Protein AF-A0A7S0M553-F1 (afdb_monomer_lite)

pLDDT: mean 90.86, std 7.85, range [61.91, 97.44]

InterPro domains:
  IPR040045 Cytoplasmic dynein 2 light intermediate chain 1 [PTHR13236] (1-115)

Foldseek 3Di:
DAEAEPCVVVLPDDLVLLLLVLLLVLVVCQVVLHWYWYDYPDPVRVLQVVLLVCCVPVVDDSPDDADSRSNDTGTGGRPNDDCVVSDAQPDDVVVVVVVDDRNVRSVVSNVVVPD

Structure (mmCIF, N/CA/C/O backbone):
data_AF-A0A7S0M553-F1
#
_entry.id   AF-A0A7S0M553-F1
#
loop_
_atom_site.group_PDB
_atom_site.id
_atom_site.type_symbol
_atom_site.label_atom_id
_atom_site.label_alt_id
_atom_site.label_comp_id
_atom_site.label_asym_id
_atom_site.label_entity_id
_atom_site.label_seq_id
_atom_site.pdbx_PDB_ins_code
_atom_site.Cartn_x
_atom_site.Cartn_y
_atom_site.Cartn_z
_atom_site.occupancy
_atom_site.B_iso_or_equiv
_atom_site.auth_seq_id
_atom_site.auth_comp_id
_atom_site.auth_asym_id
_atom_site.auth_atom_id
_atom_site.pdbx_PDB_model_num
ATOM 1 N N . VAL A 1 1 ? -3.221 -9.423 -6.124 1.00 92.88 1 VAL A N 1
ATOM 2 C CA . VAL A 1 1 ? -2.300 -8.261 -6.040 1.00 92.88 1 VAL A CA 1
ATOM 3 C C . VAL A 1 1 ? -3.151 -7.007 -5.959 1.00 92.88 1 VAL A C 1
ATOM 5 O O . VAL A 1 1 ? -4.093 -6.907 -6.733 1.00 92.88 1 VAL A O 1
ATOM 8 N N . ILE A 1 2 ? -2.853 -6.102 -5.032 1.00 96.81 2 ILE A N 1
ATOM 9 C CA . ILE A 1 2 ? -3.486 -4.788 -4.884 1.00 96.81 2 ILE A CA 1
ATOM 10 C C . ILE A 1 2 ? -2.497 -3.735 -5.393 1.00 96.81 2 ILE A C 1
ATOM 12 O O . ILE A 1 2 ? -1.314 -3.772 -5.048 1.00 96.81 2 ILE A O 1
ATOM 16 N N . VAL A 1 3 ? -2.972 -2.809 -6.225 1.00 96.38 3 VAL A N 1
ATOM 17 C CA . VAL A 1 3 ? -2.136 -1.778 -6.852 1.00 96.38 3 VAL A CA 1
ATOM 18 C C . VAL A 1 3 ? -2.700 -0.400 -6.530 1.00 96.38 3 VAL A C 1
ATOM 20 O O . VAL A 1 3 ? -3.843 -0.106 -6.867 1.00 96.38 3 VAL A O 1
ATOM 23 N N . GLY A 1 4 ? -1.887 0.451 -5.906 1.00 94.94 4 GLY A N 1
ATOM 24 C CA . GLY A 1 4 ? -2.177 1.875 -5.743 1.00 94.94 4 GLY A CA 1
ATOM 25 C C . GLY A 1 4 ? -1.527 2.668 -6.871 1.00 94.94 4 GLY A C 1
ATOM 26 O O . GLY A 1 4 ? -0.314 2.848 -6.872 1.00 94.94 4 GLY A O 1
ATOM 27 N N . SER A 1 5 ? -2.307 3.117 -7.851 1.00 93.44 5 SER A N 1
ATOM 28 C CA . SER A 1 5 ? -1.806 3.964 -8.943 1.00 93.44 5 SER A CA 1
ATOM 29 C C . SER A 1 5 ? -1.767 5.444 -8.560 1.00 93.44 5 SER A C 1
ATOM 31 O O . SER A 1 5 ? -2.476 5.852 -7.644 1.00 93.44 5 SER A O 1
ATOM 33 N N . LYS A 1 6 ? -1.033 6.257 -9.331 1.00 92.38 6 LYS A N 1
ATOM 34 C CA . LYS A 1 6 ? -0.930 7.717 -9.151 1.00 92.38 6 LYS A CA 1
ATOM 35 C C . LYS A 1 6 ? -0.393 8.117 -7.770 1.00 92.38 6 LYS A C 1
ATOM 37 O O . LYS A 1 6 ? -0.884 9.052 -7.140 1.00 92.38 6 LYS A O 1
ATOM 42 N N . TYR A 1 7 ? 0.617 7.390 -7.282 1.00 93.06 7 TYR A N 1
ATOM 43 C CA . TYR A 1 7 ? 1.261 7.723 -6.008 1.00 93.06 7 TYR A CA 1
ATOM 44 C C . TYR A 1 7 ? 1.926 9.110 -6.015 1.00 93.06 7 TYR A C 1
ATOM 46 O O . TYR A 1 7 ? 2.050 9.720 -4.967 1.00 93.06 7 TYR A O 1
ATOM 54 N N . ASP A 1 8 ? 2.292 9.646 -7.175 1.00 92.19 8 ASP A N 1
ATOM 55 C CA . ASP A 1 8 ? 2.778 11.016 -7.363 1.00 92.19 8 ASP A CA 1
ATOM 56 C C . ASP A 1 8 ? 1.768 12.057 -6.868 1.00 92.19 8 ASP A C 1
ATOM 58 O O . ASP A 1 8 ? 2.144 12.968 -6.142 1.00 92.19 8 ASP A O 1
ATOM 62 N N . ALA A 1 9 ? 0.475 11.869 -7.146 1.00 92.06 9 ALA A N 1
ATOM 63 C CA . ALA A 1 9 ? -0.578 12.740 -6.616 1.00 92.06 9 ALA A CA 1
ATOM 64 C C . ALA A 1 9 ? -0.828 12.553 -5.102 1.00 92.06 9 ALA A C 1
ATOM 66 O O . ALA A 1 9 ? -1.440 13.406 -4.454 1.00 92.06 9 ALA A O 1
ATOM 67 N N . PHE A 1 10 ? -0.388 11.426 -4.535 1.00 92.56 10 PHE A N 1
ATOM 68 C CA . PHE A 1 10 ? -0.557 11.086 -3.120 1.00 92.56 10 PHE A CA 1
ATOM 69 C C . PHE A 1 10 ? 0.691 11.383 -2.270 1.00 92.56 10 PHE A C 1
ATOM 71 O O . PHE A 1 10 ? 0.588 11.520 -1.051 1.00 92.56 10 PHE A O 1
ATOM 78 N N . ALA A 1 11 ? 1.865 11.510 -2.892 1.00 91.88 11 ALA A N 1
ATOM 79 C CA . ALA A 1 11 ? 3.153 11.650 -2.217 1.00 91.88 11 ALA A CA 1
ATOM 80 C C . ALA A 1 11 ? 3.208 12.894 -1.314 1.00 91.88 11 ALA A C 1
ATOM 82 O O . ALA A 1 11 ? 3.729 12.818 -0.196 1.00 91.88 11 ALA A O 1
ATOM 83 N N . ASP A 1 12 ? 2.584 13.988 -1.756 1.00 92.75 12 ASP A N 1
ATOM 84 C CA . ASP A 1 12 ? 2.581 15.287 -1.072 1.00 92.75 12 ASP A CA 1
ATOM 85 C C . ASP A 1 12 ? 1.436 15.455 -0.061 1.00 92.75 12 ASP A C 1
ATOM 87 O O . ASP A 1 12 ? 1.258 16.524 0.520 1.00 92.75 12 ASP A O 1
ATOM 91 N N . LYS A 1 13 ? 0.640 14.405 0.181 1.00 94.06 13 LYS A N 1
ATOM 92 C CA . LYS A 1 13 ? -0.390 14.430 1.228 1.00 94.06 13 LYS A CA 1
ATOM 93 C C . LYS A 1 13 ? 0.233 14.429 2.620 1.00 94.06 13 LYS A C 1
ATOM 95 O O . LYS A 1 13 ? 1.388 14.036 2.814 1.00 94.06 13 LYS A O 1
ATOM 100 N N . GLU A 1 14 ? -0.570 14.837 3.599 1.00 95.06 14 GLU A N 1
ATOM 101 C CA . GLU A 1 14 ? -0.158 14.870 4.997 1.00 95.06 14 GLU A CA 1
ATOM 102 C C . GLU A 1 14 ? 0.369 13.497 5.455 1.00 95.06 14 GLU A C 1
ATOM 104 O O . GLU A 1 14 ? -0.202 12.461 5.092 1.00 95.06 14 GLU A O 1
ATOM 109 N N . PRO A 1 15 ? 1.456 13.451 6.250 1.00 93.94 15 PRO A N 1
ATOM 110 C CA . PRO A 1 15 ? 2.035 12.198 6.740 1.00 93.94 15 PRO A CA 1
ATOM 111 C C . PRO A 1 15 ? 1.021 11.281 7.421 1.00 93.94 15 PRO A C 1
ATOM 113 O O . PRO A 1 15 ? 1.085 10.063 7.264 1.00 93.94 15 PRO A O 1
ATOM 116 N N . GLU A 1 16 ? 0.066 11.871 8.134 1.00 92.62 16 GLU A N 1
ATOM 117 C CA . GLU A 1 16 ? -0.972 11.135 8.837 1.00 92.62 16 GLU A CA 1
ATOM 118 C C . GLU A 1 16 ? -1.945 10.450 7.866 1.00 92.62 16 GLU A C 1
ATOM 120 O O . GLU A 1 16 ? -2.164 9.246 7.980 1.00 92.62 16 GLU A O 1
ATOM 125 N N . LEU A 1 17 ? -2.419 11.145 6.825 1.00 94.38 17 LEU A N 1
ATOM 126 C CA . LEU A 1 17 ? -3.236 10.536 5.763 1.00 94.38 17 LEU A CA 1
ATOM 127 C C . LEU A 1 17 ? -2.501 9.385 5.066 1.00 94.38 17 LEU A C 1
ATOM 129 O O . LEU A 1 17 ? -3.079 8.324 4.817 1.00 94.38 17 LEU A O 1
ATOM 133 N N . LYS A 1 18 ? -1.202 9.558 4.795 1.00 95.12 18 LYS A N 1
ATOM 134 C CA . LYS A 1 18 ? -0.359 8.498 4.218 1.00 95.12 18 LYS A CA 1
ATOM 135 C C . LYS A 1 18 ? -0.231 7.296 5.149 1.00 95.12 18 LYS A C 1
ATOM 137 O O . LYS A 1 18 ? -0.285 6.154 4.683 1.00 95.12 18 LYS A O 1
ATOM 142 N N . ARG A 1 19 ? -0.103 7.536 6.458 1.00 94.62 19 ARG A N 1
ATOM 143 C CA . ARG A 1 19 ? -0.052 6.493 7.489 1.00 94.62 19 ARG A CA 1
ATOM 144 C C . ARG A 1 19 ? -1.353 5.700 7.545 1.00 94.62 19 ARG A C 1
ATOM 146 O O . ARG A 1 19 ? -1.295 4.471 7.494 1.00 94.62 19 ARG A O 1
ATOM 153 N N . VAL A 1 20 ? -2.499 6.379 7.623 1.00 94.81 20 VAL A N 1
ATOM 154 C CA . VAL A 1 20 ? -3.822 5.733 7.660 1.00 94.81 20 VAL A CA 1
ATOM 155 C C . VAL A 1 20 ? -4.028 4.901 6.397 1.00 94.81 20 VAL A C 1
ATOM 157 O O . VAL A 1 20 ? -4.221 3.690 6.491 1.00 94.81 20 VAL A O 1
ATOM 160 N N . MET A 1 21 ? -3.856 5.504 5.216 1.00 95.56 21 MET A N 1
ATOM 161 C CA . MET A 1 21 ? -4.025 4.807 3.940 1.00 95.56 21 MET A CA 1
ATOM 162 C C . MET A 1 21 ? -3.103 3.591 3.814 1.00 95.56 21 MET A C 1
ATOM 164 O O . MET A 1 21 ? -3.535 2.497 3.445 1.00 95.56 21 MET A O 1
ATOM 168 N N . GLY A 1 22 ? -1.822 3.775 4.140 1.00 95.75 22 GLY A N 1
ATOM 169 C CA . GLY A 1 22 ? -0.827 2.725 4.011 1.00 95.75 22 GLY A CA 1
ATOM 170 C C . GLY A 1 22 ? -1.084 1.542 4.939 1.00 95.75 22 GLY A C 1
ATOM 171 O O . GLY A 1 22 ? -0.899 0.401 4.521 1.00 95.75 22 GLY A O 1
ATOM 172 N N . ARG A 1 23 ? -1.535 1.776 6.176 1.00 95.81 23 ARG A N 1
ATOM 173 C CA . ARG A 1 23 ? -1.896 0.685 7.094 1.00 95.81 23 ARG A CA 1
ATOM 174 C C . ARG A 1 23 ? -3.192 -0.011 6.681 1.00 95.81 23 ARG A C 1
ATOM 176 O O . ARG A 1 23 ? -3.206 -1.240 6.657 1.00 95.81 23 ARG A O 1
ATOM 183 N N . SER A 1 24 ? -4.219 0.735 6.269 1.00 95.38 24 SER A N 1
ATOM 184 C CA . SER A 1 24 ? -5.479 0.156 5.782 1.00 95.38 24 SER A CA 1
ATOM 185 C C . SER A 1 24 ? -5.257 -0.752 4.570 1.00 95.38 24 SER A C 1
ATOM 187 O O . SER A 1 24 ? -5.730 -1.888 4.545 1.00 95.38 24 SER A O 1
ATOM 189 N N . LEU A 1 25 ? -4.471 -0.309 3.581 1.00 96.38 25 LEU A N 1
ATOM 190 C CA . LEU A 1 25 ? -4.169 -1.127 2.401 1.00 96.38 25 LEU A CA 1
ATOM 191 C C . LEU A 1 25 ? -3.294 -2.336 2.728 1.00 96.38 25 LEU A C 1
ATOM 193 O O . LEU A 1 25 ? -3.501 -3.401 2.149 1.00 96.38 25 LEU A O 1
ATOM 197 N N . ARG A 1 26 ? -2.337 -2.201 3.654 1.00 96.88 26 ARG A N 1
ATOM 198 C CA . ARG A 1 26 ? -1.533 -3.337 4.131 1.00 96.88 26 ARG A CA 1
ATOM 199 C C . ARG A 1 26 ? -2.399 -4.386 4.822 1.00 96.88 26 ARG A C 1
ATOM 201 O O . ARG A 1 26 ? -2.234 -5.571 4.543 1.00 96.88 26 ARG A O 1
ATOM 208 N N . LEU A 1 27 ? -3.361 -3.962 5.647 1.00 95.69 27 LEU A N 1
ATOM 209 C CA . LEU A 1 27 ? -4.326 -4.871 6.264 1.00 95.69 27 LEU A CA 1
ATOM 210 C C . LEU A 1 27 ? -5.144 -5.604 5.201 1.00 95.69 27 LEU A C 1
ATOM 212 O O . LEU A 1 27 ? -5.211 -6.830 5.226 1.00 95.69 27 LEU A O 1
ATOM 216 N N . LEU A 1 28 ? -5.729 -4.873 4.250 1.00 96.00 28 LEU A N 1
ATOM 217 C CA . LEU A 1 28 ? -6.513 -5.473 3.169 1.00 96.00 28 LEU A CA 1
ATOM 218 C C . LEU A 1 28 ? -5.678 -6.464 2.355 1.00 96.00 28 LEU A C 1
ATOM 220 O O . LEU A 1 28 ? -6.149 -7.559 2.052 1.00 96.00 28 LEU A O 1
ATOM 224 N N . ALA A 1 29 ? -4.433 -6.115 2.039 1.00 96.75 29 ALA A N 1
ATOM 225 C CA . ALA A 1 29 ? -3.522 -7.002 1.332 1.00 96.75 29 ALA A CA 1
ATOM 226 C C . ALA A 1 29 ? -3.249 -8.282 2.135 1.00 96.75 29 ALA A C 1
ATOM 228 O O . ALA A 1 29 ? -3.404 -9.377 1.600 1.00 96.75 29 ALA A O 1
ATOM 229 N N . HIS A 1 30 ? -2.935 -8.155 3.427 1.00 95.94 30 HIS A N 1
ATOM 230 C CA . HIS A 1 30 ? -2.679 -9.291 4.308 1.00 95.94 30 HIS A CA 1
ATOM 231 C C . HIS A 1 30 ? -3.900 -10.216 4.439 1.00 95.94 30 HIS A C 1
ATOM 233 O O . HIS A 1 30 ? -3.770 -11.424 4.250 1.00 95.94 30 HIS A O 1
ATOM 239 N N . LEU A 1 31 ? -5.095 -9.658 4.675 1.00 94.81 31 LEU A N 1
ATOM 240 C CA . LEU A 1 31 ? -6.339 -10.428 4.811 1.00 94.81 31 LEU A CA 1
ATOM 241 C C . LEU A 1 31 ? -6.706 -11.206 3.539 1.00 94.81 31 LEU A C 1
ATOM 243 O O . LEU A 1 31 ? -7.280 -12.286 3.624 1.00 94.81 31 LEU A O 1
ATOM 247 N N . ASN A 1 32 ? -6.353 -10.678 2.365 1.00 95.31 32 ASN A N 1
ATOM 248 C CA . ASN A 1 32 ? -6.614 -11.322 1.075 1.00 95.31 32 ASN A CA 1
ATOM 249 C C . ASN A 1 32 ? -5.445 -12.199 0.584 1.00 95.31 32 ASN A C 1
ATOM 251 O O . ASN A 1 32 ? -5.483 -12.682 -0.548 1.00 95.31 32 ASN A O 1
ATOM 255 N N . GLY A 1 33 ? -4.372 -12.356 1.370 1.00 95.12 33 GLY A N 1
ATOM 256 C CA . GLY A 1 33 ? -3.151 -13.042 0.925 1.00 95.12 33 GLY A CA 1
ATOM 257 C C . GLY A 1 33 ? -2.505 -12.393 -0.308 1.00 95.12 33 GLY A C 1
ATOM 258 O O . GLY A 1 33 ? -1.835 -13.058 -1.098 1.00 95.12 33 GLY A O 1
ATOM 259 N N . ALA A 1 34 ? -2.738 -11.099 -0.516 1.00 96.75 34 ALA A N 1
ATOM 260 C CA . ALA A 1 34 ? -2.304 -10.356 -1.684 1.00 96.75 34 ALA A CA 1
ATOM 261 C C . ALA A 1 34 ? -1.025 -9.557 -1.405 1.00 96.75 34 ALA A C 1
ATOM 263 O O . ALA A 1 34 ? -0.770 -9.098 -0.298 1.00 96.75 34 ALA A O 1
ATOM 264 N N . SER A 1 35 ? -0.243 -9.328 -2.457 1.00 96.94 35 SER A N 1
ATOM 265 C CA . SER A 1 35 ? 0.825 -8.328 -2.448 1.00 96.94 35 SER A CA 1
ATOM 266 C C . SER A 1 35 ? 0.260 -6.928 -2.702 1.00 96.94 35 SER A C 1
ATOM 268 O O . SER A 1 35 ? -0.664 -6.800 -3.507 1.00 96.94 35 SER A O 1
ATOM 270 N N . LEU A 1 36 ? 0.848 -5.895 -2.100 1.00 97.44 36 LEU A N 1
ATOM 271 C CA . LEU A 1 36 ? 0.528 -4.478 -2.298 1.00 97.44 36 LEU A CA 1
ATOM 272 C C . LEU A 1 36 ? 1.700 -3.745 -2.962 1.00 97.44 36 LEU A C 1
ATOM 274 O O . LEU A 1 36 ? 2.849 -3.905 -2.552 1.00 97.44 36 LEU A O 1
ATOM 278 N N . VAL A 1 37 ? 1.416 -2.902 -3.954 1.00 97.12 37 VAL A N 1
ATOM 279 C CA . VAL A 1 37 ? 2.424 -2.031 -4.575 1.00 97.12 37 VAL A CA 1
ATOM 280 C C . VAL A 1 37 ? 1.844 -0.676 -4.955 1.00 97.12 37 VAL A C 1
ATOM 282 O O . VAL A 1 37 ? 0.754 -0.595 -5.521 1.00 97.12 37 VAL A O 1
ATOM 285 N N . TYR A 1 38 ? 2.587 0.389 -4.669 1.00 96.50 38 TYR A N 1
ATOM 286 C CA . TYR A 1 38 ? 2.326 1.722 -5.201 1.00 96.50 38 TYR A CA 1
ATOM 287 C C . TYR A 1 38 ? 3.072 1.945 -6.514 1.00 96.50 38 TYR A C 1
ATOM 289 O O . TYR A 1 38 ? 4.214 1.513 -6.683 1.00 96.50 38 TYR A O 1
ATOM 297 N N . THR A 1 39 ? 2.406 2.604 -7.458 1.00 95.44 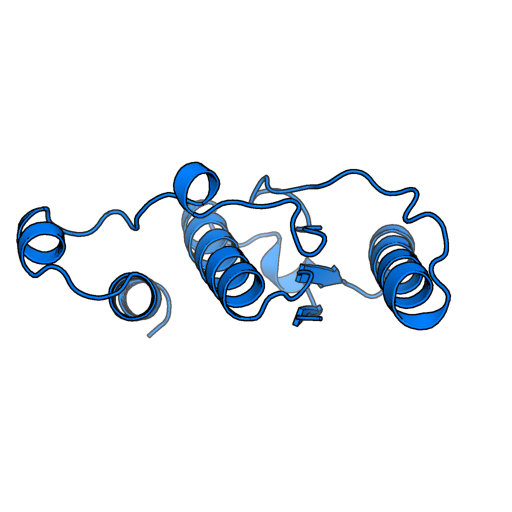39 THR A N 1
ATOM 298 C CA . THR A 1 39 ? 2.926 2.823 -8.803 1.00 95.44 39 THR A CA 1
ATOM 299 C C . THR A 1 39 ? 2.555 4.195 -9.361 1.00 95.44 39 THR A C 1
ATOM 301 O O . THR A 1 39 ? 1.482 4.747 -9.103 1.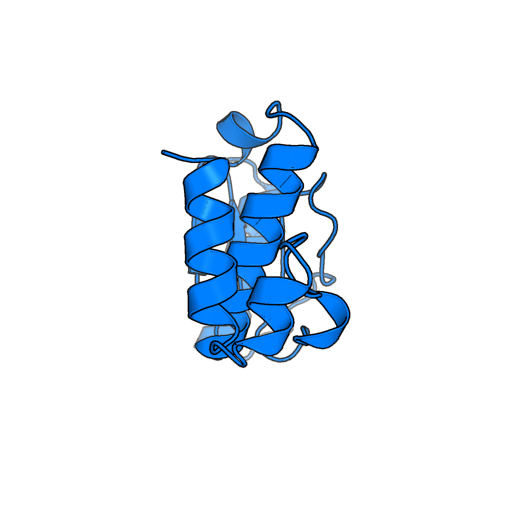00 95.44 39 THR A O 1
ATOM 304 N N . THR A 1 40 ? 3.456 4.726 -10.176 1.00 93.19 40 THR A N 1
ATOM 305 C CA . THR A 1 40 ? 3.306 5.908 -11.028 1.00 93.19 40 THR A CA 1
ATOM 306 C C . THR A 1 40 ? 3.924 5.583 -12.385 1.00 93.19 40 THR A C 1
ATOM 308 O O . THR A 1 40 ? 4.589 4.554 -12.508 1.00 93.19 40 THR A O 1
ATOM 311 N N . PRO A 1 41 ? 3.775 6.444 -13.405 1.00 88.62 41 PRO A N 1
ATOM 312 C CA . PRO A 1 41 ? 4.504 6.295 -14.665 1.00 88.62 41 PRO A CA 1
ATOM 313 C C . PRO A 1 41 ? 6.042 6.338 -14.534 1.00 88.62 41 PRO A C 1
ATOM 315 O O . PRO A 1 41 ? 6.736 6.089 -15.521 1.00 88.62 41 PRO A O 1
ATOM 318 N N . ASP A 1 42 ? 6.588 6.639 -13.348 1.00 90.44 42 ASP A N 1
ATOM 319 C CA . ASP A 1 42 ? 8.027 6.606 -13.089 1.00 90.44 42 ASP A CA 1
ATOM 320 C C . ASP A 1 42 ? 8.627 5.203 -13.301 1.00 90.44 42 ASP A C 1
ATOM 322 O O . ASP A 1 42 ? 8.071 4.172 -12.901 1.00 90.44 42 ASP A O 1
ATOM 326 N N . LYS A 1 43 ? 9.826 5.165 -13.896 1.00 85.25 43 LYS A N 1
ATOM 327 C CA . LYS A 1 43 ? 10.519 3.919 -14.255 1.00 85.25 43 LYS A CA 1
ATOM 328 C C . LYS A 1 43 ? 10.829 3.055 -13.033 1.00 85.25 43 LYS A C 1
ATOM 330 O O . LYS A 1 43 ? 10.771 1.827 -13.138 1.00 85.25 43 LYS A O 1
ATOM 335 N N . GLY A 1 44 ? 11.153 3.664 -11.891 1.00 87.50 44 GLY A N 1
ATOM 336 C CA . GLY A 1 44 ? 11.478 2.943 -10.665 1.00 87.50 44 GLY A CA 1
ATOM 337 C C . GLY A 1 44 ? 10.273 2.172 -10.131 1.00 87.50 44 GLY A C 1
ATOM 338 O O . GLY A 1 44 ? 10.358 0.961 -9.902 1.00 87.50 44 GLY A O 1
ATOM 339 N N . GLN A 1 45 ? 9.135 2.853 -10.000 1.00 88.00 45 GLN A N 1
ATOM 340 C CA . GLN A 1 45 ? 7.910 2.262 -9.453 1.00 88.00 45 GLN A CA 1
ATOM 341 C C . GLN A 1 45 ? 7.250 1.271 -10.422 1.00 88.00 45 GLN A C 1
ATOM 343 O O . GLN A 1 45 ? 6.810 0.198 -9.997 1.00 88.00 45 GLN A O 1
ATOM 348 N N . LEU A 1 46 ? 7.252 1.552 -11.733 1.00 92.25 46 LEU A N 1
ATOM 349 C CA . LEU A 1 46 ? 6.851 0.566 -12.748 1.00 92.25 46 LEU A CA 1
ATOM 350 C C . LEU A 1 46 ? 7.740 -0.679 -12.721 1.00 92.25 46 LEU A C 1
ATOM 352 O O . LEU A 1 46 ? 7.250 -1.790 -12.921 1.00 92.25 46 LEU A O 1
ATOM 356 N N . GLY A 1 47 ? 9.039 -0.511 -12.462 1.00 92.88 47 GLY A N 1
ATOM 357 C CA . GLY A 1 47 ? 9.971 -1.621 -12.287 1.00 92.88 47 GLY A CA 1
ATOM 358 C C . GLY A 1 47 ? 9.576 -2.530 -11.123 1.00 92.88 47 GLY A C 1
ATOM 359 O O . GLY A 1 47 ? 9.547 -3.747 -11.287 1.00 92.88 47 GLY A O 1
ATOM 360 N N . SER A 1 48 ? 9.213 -1.955 -9.973 1.00 93.38 48 SER A N 1
ATOM 361 C CA . SER A 1 48 ? 8.716 -2.717 -8.817 1.00 93.38 48 SER A CA 1
ATOM 362 C C . SER A 1 48 ? 7.405 -3.446 -9.121 1.00 93.38 48 SER A C 1
ATOM 364 O O . SER A 1 48 ? 7.277 -4.628 -8.808 1.00 93.38 48 SER A O 1
ATOM 366 N N . TYR A 1 49 ? 6.459 -2.789 -9.797 1.00 94.69 49 TYR A N 1
ATOM 367 C CA . TYR A 1 49 ? 5.213 -3.423 -10.239 1.00 94.69 49 TYR A CA 1
ATOM 368 C C . TYR A 1 49 ? 5.464 -4.614 -11.182 1.00 94.69 49 TYR A C 1
ATOM 370 O O . TYR A 1 49 ? 4.943 -5.706 -10.956 1.00 94.69 49 TYR A O 1
ATOM 378 N N . ARG A 1 50 ? 6.313 -4.442 -12.204 1.00 94.50 50 ARG A N 1
ATOM 379 C CA . ARG A 1 50 ? 6.671 -5.519 -13.145 1.00 94.50 50 ARG A CA 1
ATOM 380 C C . ARG A 1 50 ? 7.400 -6.670 -12.461 1.00 94.50 50 ARG A C 1
ATOM 382 O O . ARG A 1 50 ? 7.102 -7.821 -12.761 1.00 94.50 50 ARG A O 1
ATOM 389 N N . ALA A 1 51 ? 8.314 -6.373 -11.536 1.00 94.50 51 ALA A N 1
ATOM 390 C CA . ALA A 1 51 ? 9.002 -7.393 -10.750 1.00 94.50 51 ALA A CA 1
ATOM 391 C C . ALA A 1 51 ? 8.009 -8.215 -9.915 1.00 94.50 51 ALA A C 1
ATOM 393 O O . ALA A 1 51 ? 8.088 -9.442 -9.893 1.00 94.50 51 ALA A O 1
ATOM 394 N N . LEU A 1 52 ? 7.023 -7.553 -9.299 1.00 95.44 52 LEU A N 1
ATOM 395 C CA . LEU A 1 52 ? 5.965 -8.222 -8.548 1.00 95.44 52 LEU A CA 1
ATOM 396 C C . LEU A 1 52 ? 5.106 -9.129 -9.433 1.00 95.44 52 LEU A C 1
ATOM 398 O O . LEU A 1 52 ? 4.864 -10.278 -9.073 1.00 95.44 52 LEU A O 1
ATOM 402 N N . LEU A 1 53 ? 4.685 -8.647 -10.605 1.00 94.75 53 LEU A N 1
ATOM 403 C CA . LEU A 1 53 ? 3.949 -9.474 -11.562 1.00 94.75 53 LEU A CA 1
ATOM 404 C C . LEU A 1 53 ? 4.780 -10.660 -12.052 1.00 94.75 53 LEU A C 1
ATOM 406 O O . LEU A 1 53 ? 4.268 -11.774 -12.113 1.00 94.75 53 LEU A O 1
ATOM 410 N N . GLY A 1 54 ? 6.058 -10.441 -12.362 1.00 95.56 54 GLY A N 1
ATOM 411 C CA . GLY A 1 54 ? 6.966 -11.506 -12.776 1.00 95.56 54 GLY A CA 1
ATOM 412 C C . GLY A 1 54 ? 7.134 -12.575 -11.697 1.00 95.56 54 GLY A C 1
ATOM 413 O O . GLY A 1 54 ? 7.125 -13.768 -11.998 1.00 95.56 54 GLY A O 1
ATOM 414 N N . HIS A 1 55 ? 7.204 -12.161 -10.432 1.00 94.50 55 HIS A N 1
ATOM 415 C CA . HIS A 1 55 ? 7.208 -13.079 -9.301 1.00 94.50 55 HIS A CA 1
ATOM 416 C C . HIS A 1 55 ? 5.900 -13.878 -9.201 1.00 94.50 55 HIS A C 1
ATOM 418 O O . HIS A 1 55 ? 5.941 -15.100 -9.083 1.00 94.50 55 HIS A O 1
ATOM 424 N N . CYS A 1 56 ? 4.739 -13.224 -9.308 1.00 91.81 56 CYS A N 1
ATOM 425 C CA . CYS A 1 56 ? 3.443 -13.900 -9.210 1.00 91.81 56 CYS A CA 1
ATOM 426 C C . CYS A 1 56 ? 3.167 -14.861 -10.379 1.00 91.81 56 CYS A C 1
ATOM 428 O O . CYS A 1 56 ? 2.631 -15.943 -10.157 1.00 91.81 56 CYS A O 1
ATOM 430 N N . LEU A 1 57 ? 3.509 -14.474 -11.610 1.00 95.38 57 LEU A N 1
ATOM 431 C CA . LEU A 1 57 ? 3.169 -15.232 -12.820 1.00 95.38 57 LEU A CA 1
ATOM 432 C C . LEU A 1 57 ? 4.219 -16.284 -13.178 1.00 95.38 57 LEU A C 1
ATOM 434 O O . LEU A 1 57 ? 3.871 -17.379 -13.611 1.00 95.38 57 LEU A O 1
ATOM 438 N N . PHE A 1 58 ? 5.499 -15.961 -12.996 1.00 95.75 58 PHE A N 1
ATOM 439 C CA . PHE A 1 58 ? 6.611 -16.783 -13.481 1.00 95.75 58 PHE A CA 1
ATOM 440 C C . PHE A 1 58 ? 7.510 -17.300 -12.359 1.00 95.75 58 PHE A C 1
ATOM 442 O O . PHE A 1 58 ? 8.538 -17.911 -12.640 1.00 95.75 58 PHE A O 1
ATOM 449 N N . ARG A 1 59 ? 7.160 -17.042 -11.088 1.00 92.38 59 ARG A N 1
ATOM 450 C CA . ARG A 1 59 ? 7.999 -17.362 -9.918 1.00 92.38 59 ARG A CA 1
ATOM 451 C C . ARG A 1 59 ? 9.410 -16.775 -10.024 1.00 92.38 59 ARG A C 1
ATOM 453 O O . ARG A 1 59 ? 10.352 -17.301 -9.437 1.00 92.38 59 ARG A O 1
ATOM 460 N N . ALA A 1 60 ? 9.554 -15.674 -10.765 1.00 94.62 60 ALA A N 1
ATOM 461 C CA . ALA A 1 60 ? 10.825 -14.984 -10.898 1.00 94.62 60 ALA A CA 1
ATOM 462 C C . ALA A 1 60 ? 11.289 -14.450 -9.528 1.00 94.62 60 ALA A C 1
ATOM 464 O O . ALA A 1 60 ? 10.451 -14.108 -8.682 1.00 94.62 60 ALA A O 1
ATOM 465 N N . PRO A 1 61 ? 12.605 -14.339 -9.286 1.00 92.44 61 PRO A N 1
ATOM 466 C CA . PRO A 1 61 ? 13.114 -13.668 -8.099 1.00 92.44 61 PRO A CA 1
ATOM 467 C C . PRO A 1 61 ? 12.590 -12.232 -8.035 1.00 92.44 61 PRO A C 1
ATOM 469 O O . PRO A 1 61 ? 12.695 -11.481 -9.002 1.00 92.44 61 PRO A O 1
ATOM 472 N N . LEU A 1 62 ? 12.033 -11.842 -6.887 1.00 90.75 62 LEU A N 1
ATOM 473 C CA . LEU A 1 62 ? 11.389 -10.538 -6.746 1.00 90.75 62 LEU A CA 1
ATOM 474 C C . LEU A 1 62 ? 12.390 -9.374 -6.857 1.00 90.75 62 LEU A C 1
ATOM 476 O O . LEU A 1 62 ? 12.044 -8.311 -7.362 1.00 90.75 62 LEU A O 1
ATOM 480 N N . GLY A 1 63 ? 13.625 -9.563 -6.372 1.00 86.56 63 GLY A N 1
ATOM 481 C CA . GLY A 1 63 ? 14.740 -8.617 -6.540 1.00 86.56 63 GLY A CA 1
ATOM 482 C C . GLY A 1 63 ? 14.516 -7.208 -5.968 1.00 86.56 63 GLY A C 1
ATOM 483 O O . GLY A 1 63 ? 15.305 -6.304 -6.236 1.00 86.56 63 GLY A O 1
ATOM 484 N N . LYS A 1 64 ? 13.437 -6.996 -5.207 1.00 89.44 64 LYS A N 1
ATOM 485 C CA . LYS A 1 64 ? 13.038 -5.713 -4.625 1.00 89.44 64 LYS A CA 1
ATOM 486 C C . LYS A 1 64 ? 12.787 -5.887 -3.126 1.00 89.44 64 LYS A C 1
ATOM 488 O O . LYS A 1 64 ? 12.089 -6.830 -2.749 1.00 89.44 64 LYS A O 1
ATOM 493 N N . PRO A 1 65 ? 13.345 -5.012 -2.272 1.00 92.56 65 PRO A N 1
ATOM 494 C CA . PRO A 1 65 ? 13.128 -5.093 -0.835 1.00 92.56 65 PRO A CA 1
ATOM 495 C C . PRO A 1 65 ? 11.702 -4.669 -0.479 1.00 92.56 65 PRO A C 1
ATOM 497 O O . PRO A 1 65 ? 11.123 -3.801 -1.130 1.00 92.56 65 PRO A O 1
ATOM 500 N N . ARG A 1 66 ? 11.162 -5.251 0.595 1.00 94.94 66 ARG A N 1
ATOM 501 C CA . ARG A 1 66 ? 9.912 -4.807 1.224 1.00 94.94 66 ARG A CA 1
ATOM 502 C C . ARG A 1 66 ? 10.041 -3.352 1.694 1.00 94.94 66 ARG A C 1
ATOM 504 O O . ARG A 1 66 ? 11.015 -2.999 2.355 1.00 94.94 66 ARG A O 1
ATOM 511 N N . VAL A 1 67 ? 9.031 -2.536 1.400 1.00 96.62 67 VAL A N 1
ATOM 512 C CA . VAL A 1 67 ? 8.907 -1.135 1.825 1.00 96.62 67 VAL A CA 1
ATOM 513 C C . VAL A 1 67 ? 7.541 -0.941 2.481 1.00 96.62 67 VAL A C 1
ATOM 515 O O . VAL A 1 67 ? 6.509 -0.980 1.811 1.00 96.62 67 VAL A O 1
ATOM 518 N N . VAL A 1 68 ? 7.547 -0.736 3.799 1.00 96.75 68 VAL A N 1
ATOM 519 C CA . VAL A 1 68 ? 6.343 -0.508 4.625 1.00 96.75 68 VAL A CA 1
ATOM 520 C C . VAL A 1 68 ? 6.252 0.909 5.199 1.00 96.75 68 VAL A C 1
ATOM 522 O O . VAL A 1 68 ? 5.245 1.258 5.810 1.00 96.75 68 VAL A O 1
ATOM 525 N N . ASP A 1 69 ? 7.300 1.712 5.005 1.00 95.31 69 ASP A N 1
ATOM 526 C CA . ASP A 1 69 ? 7.351 3.123 5.384 1.00 95.31 69 ASP A CA 1
ATOM 527 C C . ASP A 1 69 ? 6.334 3.921 4.559 1.00 95.31 69 ASP A C 1
ATOM 529 O O . ASP A 1 69 ? 6.444 4.006 3.338 1.00 95.31 69 ASP A O 1
ATOM 533 N N . HIS A 1 70 ? 5.351 4.511 5.238 1.00 93.38 70 HIS A N 1
ATOM 534 C CA . HIS A 1 70 ? 4.245 5.252 4.628 1.00 93.38 70 HIS A CA 1
ATOM 535 C C . HIS A 1 70 ? 4.678 6.546 3.930 1.00 93.38 70 HIS A C 1
ATOM 537 O O . HIS A 1 70 ? 3.904 7.113 3.160 1.00 93.38 70 HIS A O 1
ATOM 543 N N . LEU A 1 71 ? 5.898 7.026 4.187 1.00 94.19 71 LEU A N 1
ATOM 544 C CA . LEU A 1 71 ? 6.469 8.179 3.489 1.00 94.19 71 LEU A CA 1
ATOM 545 C C . LEU A 1 71 ? 7.062 7.797 2.126 1.00 94.19 71 LEU A C 1
ATOM 547 O O . LEU A 1 71 ? 7.398 8.675 1.330 1.00 94.19 71 LEU A O 1
ATOM 551 N N . LYS A 1 72 ? 7.188 6.496 1.846 1.00 94.75 72 LYS A N 1
ATOM 552 C CA . LYS A 1 72 ? 7.744 5.946 0.610 1.00 94.75 72 LYS A CA 1
ATOM 553 C C . LYS A 1 72 ? 6.669 5.180 -0.170 1.00 94.75 72 LYS A C 1
ATOM 555 O O . LYS A 1 72 ? 5.678 4.735 0.408 1.00 94.75 72 LYS A O 1
ATOM 560 N N . PRO A 1 73 ? 6.869 4.970 -1.484 1.00 94.94 73 PRO A N 1
ATOM 561 C CA . PRO A 1 73 ? 6.003 4.091 -2.257 1.00 94.94 73 PRO A CA 1
ATOM 562 C C . PRO A 1 73 ? 5.990 2.689 -1.639 1.00 94.94 73 PRO A C 1
ATOM 564 O O . PRO A 1 73 ? 7.038 2.046 -1.535 1.00 94.94 73 PRO A O 1
ATOM 567 N N . LEU A 1 74 ? 4.814 2.221 -1.216 1.00 96.81 74 LEU A N 1
ATOM 568 C CA . LEU A 1 74 ? 4.688 0.923 -0.567 1.00 96.81 74 LEU A CA 1
ATOM 569 C C . LEU A 1 74 ? 5.001 -0.212 -1.538 1.00 96.81 74 LEU A C 1
ATOM 571 O O . LEU A 1 74 ? 4.591 -0.206 -2.702 1.00 96.81 74 LEU A O 1
ATOM 575 N N . PHE A 1 75 ? 5.698 -1.214 -1.021 1.00 97.25 75 PHE A N 1
ATOM 576 C CA . PHE A 1 75 ? 5.989 -2.454 -1.720 1.00 97.2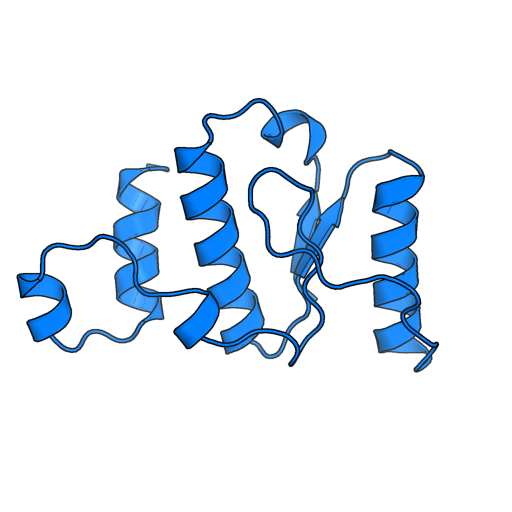5 75 PHE A CA 1
ATOM 577 C C . PHE A 1 75 ? 5.980 -3.593 -0.707 1.00 97.25 75 PHE A C 1
ATOM 579 O O . PHE A 1 75 ? 6.933 -3.787 0.046 1.00 97.25 75 PHE A O 1
ATOM 586 N N . VAL A 1 76 ? 4.879 -4.332 -0.660 1.00 97.44 76 VAL A N 1
ATOM 587 C CA . VAL A 1 76 ? 4.628 -5.347 0.363 1.00 97.44 76 VAL A CA 1
ATOM 588 C C . VAL A 1 76 ? 4.249 -6.656 -0.320 1.00 97.44 76 VAL A C 1
ATOM 590 O O . VAL A 1 76 ? 3.103 -6.834 -0.731 1.00 97.44 76 VAL A O 1
ATOM 593 N N . PRO A 1 77 ? 5.206 -7.577 -0.495 1.00 96.50 77 PRO A N 1
ATOM 594 C CA . PRO A 1 77 ? 4.926 -8.904 -1.033 1.00 96.50 77 PRO A CA 1
ATOM 595 C C . PRO A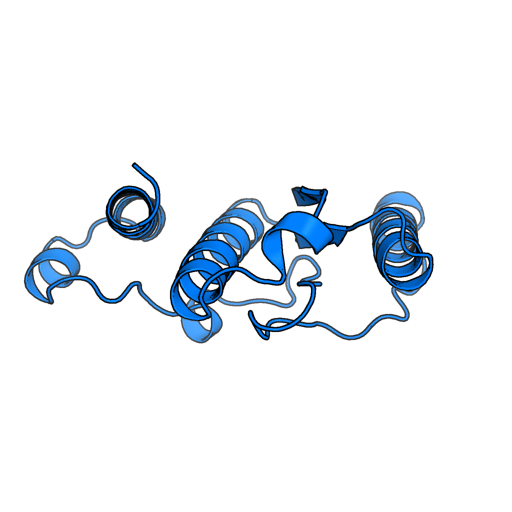 1 77 ? 3.982 -9.701 -0.127 1.00 96.50 77 PRO A C 1
ATOM 597 O O . PRO A 1 77 ? 4.054 -9.584 1.099 1.00 96.50 77 PRO A O 1
ATOM 600 N N . ALA A 1 78 ? 3.127 -10.538 -0.715 1.00 95.50 78 ALA A N 1
ATOM 601 C CA . ALA A 1 78 ? 2.268 -11.448 0.035 1.00 95.50 78 ALA A CA 1
ATOM 602 C C . ALA A 1 78 ? 3.100 -12.288 1.021 1.00 95.50 78 ALA A C 1
ATOM 604 O O . ALA A 1 78 ? 4.175 -12.780 0.678 1.00 95.50 78 ALA A O 1
ATOM 605 N N . GLY A 1 79 ? 2.621 -12.415 2.260 1.00 93.50 79 GLY A N 1
ATOM 606 C CA . GLY A 1 79 ? 3.307 -13.156 3.325 1.00 93.50 79 GLY A CA 1
ATOM 607 C C . GLY A 1 79 ? 4.501 -12.443 3.978 1.00 93.50 79 GLY A C 1
ATOM 608 O O . GLY A 1 79 ? 5.023 -12.948 4.963 1.00 93.50 79 GLY A O 1
ATOM 609 N N . SER A 1 80 ? 4.922 -11.270 3.488 1.00 94.69 80 SER A N 1
ATOM 610 C CA . SER A 1 80 ? 6.025 -10.491 4.088 1.00 94.69 80 SER A CA 1
ATOM 611 C C . SER A 1 80 ? 5.584 -9.502 5.175 1.00 94.69 80 SER A C 1
ATOM 613 O O . SER A 1 80 ? 6.400 -8.732 5.680 1.00 94.69 80 SER A O 1
ATOM 615 N N . ASP A 1 81 ? 4.291 -9.483 5.490 1.00 95.44 81 ASP A N 1
ATOM 616 C CA . ASP A 1 81 ? 3.670 -8.534 6.408 1.00 95.44 81 ASP A CA 1
ATOM 617 C C . ASP A 1 81 ? 2.851 -9.258 7.474 1.00 95.44 81 ASP A C 1
ATOM 619 O O . ASP A 1 81 ? 2.384 -10.377 7.245 1.00 95.44 81 ASP A O 1
ATOM 623 N N . SER A 1 82 ? 2.640 -8.605 8.614 1.00 94.81 82 SER A N 1
ATOM 624 C CA . SER A 1 82 ? 1.918 -9.165 9.758 1.00 94.81 82 SER A CA 1
ATOM 625 C C . SER A 1 82 ? 0.970 -8.149 10.394 1.00 94.81 82 SER A C 1
ATOM 627 O O . SER A 1 82 ? 1.236 -6.947 10.404 1.00 94.81 82 SER A O 1
ATOM 629 N N . ILE A 1 83 ? -0.133 -8.629 10.979 1.00 90.94 83 ILE A N 1
ATOM 630 C CA . ILE A 1 83 ? -1.097 -7.773 11.693 1.00 90.94 83 ILE A CA 1
ATOM 631 C C . ILE A 1 83 ? -0.407 -7.016 12.841 1.00 90.94 83 ILE A C 1
ATOM 633 O O . ILE A 1 83 ? -0.718 -5.852 13.086 1.00 90.94 83 ILE A O 1
ATOM 637 N N . GLN A 1 84 ? 0.567 -7.641 13.506 1.00 90.88 84 GLN A N 1
ATOM 638 C CA . GLN A 1 84 ? 1.346 -7.036 14.587 1.00 90.88 84 GLN A CA 1
ATOM 639 C C . GLN A 1 84 ? 2.184 -5.843 14.101 1.00 90.88 84 GLN A C 1
ATOM 641 O O . GLN A 1 84 ? 2.213 -4.813 14.771 1.00 90.88 84 GLN A O 1
ATOM 646 N N . GLU A 1 85 ? 2.829 -5.948 12.934 1.00 93.00 85 GLU A N 1
ATOM 647 C CA . GLU A 1 85 ? 3.622 -4.852 12.352 1.00 93.00 85 GLU A CA 1
ATOM 648 C C . GLU A 1 85 ? 2.767 -3.762 11.688 1.00 93.00 85 GLU A C 1
ATOM 650 O O . GLU A 1 85 ? 3.200 -2.611 11.592 1.00 93.00 85 GLU A O 1
ATOM 655 N N . ILE A 1 86 ? 1.576 -4.100 11.185 1.00 93.75 86 ILE A N 1
ATOM 656 C CA . ILE A 1 86 ? 0.601 -3.108 10.698 1.00 93.75 86 ILE A CA 1
ATOM 657 C C . ILE A 1 86 ? 0.063 -2.297 11.885 1.00 93.75 86 ILE A C 1
ATOM 659 O O . ILE A 1 86 ? -0.068 -1.070 11.810 1.00 93.75 86 ILE A O 1
ATOM 663 N N . GLY A 1 87 ? -0.187 -2.993 12.993 1.00 89.00 87 GLY A N 1
ATOM 664 C CA . GLY A 1 87 ? -0.729 -2.444 14.221 1.00 89.00 87 GLY A CA 1
ATOM 665 C C . GLY A 1 87 ? -2.244 -2.254 14.173 1.00 89.00 87 GLY A C 1
ATOM 666 O O . GLY A 1 87 ? -2.909 -2.457 13.155 1.00 89.00 87 GLY A O 1
ATOM 667 N N . MET A 1 88 ? -2.788 -1.841 15.313 1.00 86.19 88 MET A N 1
ATOM 668 C CA . MET A 1 88 ? -4.188 -1.442 15.432 1.00 86.19 88 MET A CA 1
ATOM 669 C C . MET A 1 88 ? -4.350 0.045 15.085 1.00 86.19 88 MET A C 1
ATOM 671 O O . MET A 1 88 ? -3.394 0.819 15.244 1.00 86.19 88 MET A O 1
ATOM 675 N N . PRO A 1 89 ? -5.529 0.460 14.589 1.00 85.38 89 PRO A N 1
ATOM 676 C CA . PRO A 1 89 ? -5.819 1.873 14.413 1.00 85.38 89 PRO A CA 1
ATOM 677 C C . PRO A 1 89 ? -5.829 2.569 15.780 1.00 85.38 89 PRO A C 1
ATOM 679 O O . PRO A 1 89 ? -6.023 1.928 16.815 1.00 85.38 89 PRO A O 1
ATOM 682 N N . ALA A 1 90 ? -5.603 3.883 15.794 1.00 78.38 90 ALA A N 1
ATOM 683 C CA . ALA A 1 90 ? -5.647 4.683 17.017 1.00 78.38 90 ALA A CA 1
ATOM 684 C C . ALA A 1 90 ? -7.108 4.963 17.414 1.00 78.38 90 ALA A C 1
ATOM 686 O O . ALA A 1 90 ? -7.543 6.106 17.450 1.00 78.38 90 ALA A O 1
ATOM 687 N N . VAL A 1 91 ? -7.873 3.899 17.653 1.00 71.38 91 VAL A N 1
ATOM 688 C CA . VAL A 1 91 ? -9.269 3.966 18.092 1.00 71.38 91 VAL A CA 1
ATOM 689 C C . VAL A 1 91 ? -9.344 4.100 19.612 1.00 71.38 91 VAL A C 1
ATOM 691 O O . VAL A 1 91 ? -8.445 3.656 20.333 1.00 71.38 91 VAL A O 1
ATOM 694 N N . ASP A 1 92 ? -10.432 4.693 20.109 1.00 65.12 92 ASP A N 1
ATOM 695 C CA . ASP A 1 92 ? -10.740 4.719 21.541 1.00 65.12 92 ASP A CA 1
ATOM 696 C C . ASP A 1 92 ? -10.667 3.288 22.107 1.00 65.12 92 ASP A C 1
ATOM 698 O O . ASP A 1 92 ? -11.186 2.341 21.509 1.00 65.12 92 ASP A O 1
ATOM 702 N N . LYS A 1 93 ? -10.020 3.111 23.266 1.00 66.00 93 LYS A N 1
ATOM 703 C CA . LYS A 1 93 ? -9.850 1.800 23.917 1.00 66.00 93 LYS A CA 1
ATOM 704 C C . LYS A 1 93 ? -11.184 1.073 24.110 1.00 66.00 93 LYS A C 1
ATOM 706 O O . LYS A 1 93 ? -11.221 -0.151 24.025 1.00 66.00 93 LYS A O 1
ATOM 711 N N . ARG A 1 94 ? -12.279 1.823 24.258 1.00 61.91 94 ARG A N 1
ATOM 712 C CA . ARG A 1 94 ? -13.650 1.296 24.331 1.00 61.91 94 ARG A CA 1
ATOM 713 C C . ARG A 1 94 ? -14.071 0.515 23.079 1.00 61.91 94 ARG A C 1
ATOM 715 O O . ARG A 1 94 ? -14.828 -0.441 23.188 1.00 61.91 94 ARG A O 1
ATOM 722 N N . LEU A 1 95 ? -13.570 0.873 21.895 1.00 64.44 95 LEU A N 1
ATOM 723 C CA . LEU A 1 95 ? -13.822 0.138 20.647 1.00 64.44 95 LEU A CA 1
ATOM 724 C C . LEU A 1 95 ? -12.970 -1.135 20.545 1.00 64.44 95 LEU A C 1
ATOM 726 O O . LEU A 1 95 ? -13.411 -2.125 19.965 1.00 64.44 95 LEU A O 1
ATOM 730 N N . LEU A 1 96 ? -11.779 -1.150 21.155 1.00 66.81 96 LEU A N 1
ATOM 731 C CA . LEU A 1 96 ? -10.963 -2.366 21.269 1.00 66.81 96 LEU A CA 1
ATOM 732 C C . LEU A 1 96 ? -11.626 -3.396 22.200 1.00 66.81 96 LEU A C 1
ATOM 734 O O . LEU A 1 96 ? -11.562 -4.598 21.942 1.00 66.81 96 LEU A O 1
ATOM 738 N N . GLU A 1 97 ? -12.312 -2.931 23.248 1.00 67.75 97 GLU A N 1
ATOM 739 C CA . GLU A 1 97 ? -13.078 -3.775 24.178 1.00 67.75 97 GLU A CA 1
ATOM 740 C C . GLU A 1 97 ? -14.290 -4.449 23.518 1.00 67.75 97 GLU A C 1
ATOM 742 O O . GLU A 1 97 ? -14.668 -5.552 23.913 1.00 67.75 97 GLU A O 1
ATOM 747 N N . GLN A 1 98 ? -14.851 -3.845 22.464 1.00 67.62 98 GLN A N 1
ATOM 748 C CA . GLN A 1 98 ? -15.975 -4.407 21.703 1.00 67.62 98 GLN A CA 1
ATOM 749 C C . GLN A 1 98 ? -15.592 -5.637 20.859 1.00 67.62 98 GLN A C 1
ATOM 751 O O . GLN A 1 98 ? -16.470 -6.247 20.253 1.00 67.62 98 GLN A O 1
ATOM 756 N N . LYS A 1 99 ? -14.305 -6.030 20.826 1.00 72.50 99 LYS A N 1
ATOM 757 C CA . LYS A 1 99 ? -13.786 -7.195 20.078 1.00 72.50 99 LYS A CA 1
ATOM 758 C C . LYS A 1 99 ? -14.231 -7.230 18.608 1.00 72.50 99 LYS A C 1
ATOM 760 O O . LYS A 1 99 ? -14.405 -8.306 18.035 1.00 72.50 99 LYS A O 1
ATOM 765 N N . LEU A 1 100 ? -14.409 -6.060 17.994 1.00 80.56 100 LEU A N 1
ATOM 766 C CA . LEU A 1 100 ? -14.702 -5.970 16.569 1.00 80.56 100 LEU A CA 1
ATOM 767 C C . LEU A 1 100 ? -13.550 -6.588 15.762 1.00 80.56 100 LEU A C 1
ATOM 769 O O . LEU A 1 100 ? -12.383 -6.467 16.154 1.00 80.56 100 LEU A O 1
ATOM 773 N N . PRO A 1 101 ? -13.845 -7.253 14.633 1.00 85.56 101 PRO A N 1
ATOM 774 C CA . PRO A 1 101 ? -12.797 -7.796 13.786 1.00 85.56 101 PRO A CA 1
ATOM 775 C C . PRO A 1 101 ? -11.919 -6.654 13.233 1.00 85.56 101 PRO A C 1
ATOM 777 O O . PRO A 1 101 ? -12.431 -5.561 12.971 1.00 85.56 101 PRO A O 1
ATOM 780 N N . PRO A 1 102 ? -10.609 -6.885 13.004 1.00 84.88 102 PRO A N 1
ATOM 781 C CA . PRO A 1 102 ? -9.670 -5.830 12.611 1.00 84.88 102 PRO A CA 1
ATOM 782 C C . PRO A 1 102 ? -10.103 -5.009 11.393 1.00 84.88 102 PRO A C 1
ATOM 784 O O . PRO A 1 102 ? -9.850 -3.811 11.343 1.00 84.88 102 PRO A O 1
ATOM 787 N N . LEU A 1 103 ? -10.773 -5.641 10.424 1.00 88.81 103 LEU A N 1
ATOM 788 C CA . LEU A 1 103 ? -11.277 -4.977 9.223 1.00 88.81 103 LEU A CA 1
ATOM 789 C C . LEU A 1 103 ? -12.288 -3.868 9.545 1.00 88.81 103 LEU A C 1
ATOM 791 O O . LEU A 1 103 ? -12.196 -2.785 8.981 1.00 88.81 103 LEU A O 1
ATOM 795 N N . GLU A 1 104 ? -13.221 -4.126 10.459 1.00 88.94 104 GLU A N 1
ATOM 796 C CA . GLU A 1 104 ? -14.277 -3.176 10.827 1.00 88.94 104 GLU A CA 1
ATOM 797 C C . GLU A 1 104 ? -13.693 -1.980 11.588 1.00 88.94 104 GLU A C 1
ATOM 799 O O . GLU A 1 104 ? -14.049 -0.837 11.315 1.00 88.94 104 GLU A O 1
ATOM 804 N N . LEU A 1 105 ? -12.724 -2.228 12.478 1.00 88.50 105 LEU A N 1
ATOM 805 C CA . LEU A 1 105 ? -11.997 -1.166 13.183 1.00 88.50 105 LEU A CA 1
ATOM 806 C C . LEU A 1 105 ? -11.241 -0.257 12.210 1.00 88.50 105 LEU A C 1
ATOM 808 O O . LEU A 1 105 ? -11.302 0.966 12.318 1.00 88.50 105 LEU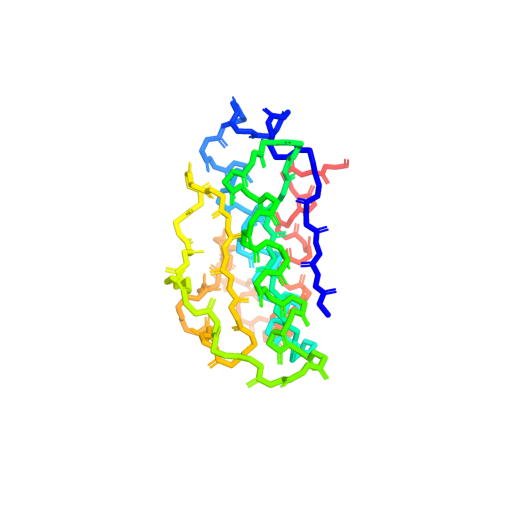 A O 1
ATOM 812 N N . TRP A 1 106 ? -10.529 -0.858 11.256 1.00 90.44 106 TRP A N 1
ATOM 813 C CA . TRP A 1 106 ? -9.794 -0.114 10.239 1.00 90.44 106 TRP A CA 1
ATOM 814 C C . TRP A 1 106 ? -10.712 0.606 9.252 1.00 90.44 106 TRP A C 1
ATOM 816 O O . TRP A 1 106 ? -10.332 1.676 8.784 1.00 90.44 106 TRP A O 1
ATOM 826 N N . ARG A 1 107 ? -11.903 0.068 8.956 1.00 90.69 107 ARG A N 1
ATOM 827 C CA . ARG A 1 107 ? -12.906 0.744 8.124 1.00 90.69 107 ARG A CA 1
ATOM 828 C C . ARG A 1 107 ? -13.395 2.024 8.796 1.00 90.69 107 ARG A C 1
ATOM 830 O O . ARG A 1 107 ? -13.246 3.087 8.209 1.00 90.69 107 ARG A O 1
ATOM 837 N N . ASN A 1 108 ? -13.875 1.932 10.036 1.00 89.06 108 ASN A N 1
ATOM 838 C CA . ASN A 1 108 ? -14.377 3.097 10.772 1.00 89.06 108 ASN A CA 1
ATOM 839 C C . ASN A 1 108 ? -13.281 4.166 10.927 1.00 89.06 108 ASN A C 1
ATOM 841 O O . ASN A 1 108 ? -13.511 5.343 10.683 1.00 89.06 108 ASN A O 1
ATOM 845 N N . TYR A 1 109 ? -12.057 3.743 11.258 1.00 90.50 109 TYR A N 1
ATOM 846 C CA . TYR A 1 109 ? -10.924 4.659 11.375 1.00 90.50 109 TYR A CA 1
ATOM 847 C C . TYR A 1 109 ? -10.516 5.284 10.034 1.00 90.50 109 TYR A C 1
ATOM 849 O O . TYR A 1 109 ? -10.044 6.411 9.995 1.00 90.50 109 TYR A O 1
ATOM 857 N N . PHE A 1 110 ? -10.672 4.570 8.918 1.00 92.81 110 PHE A N 1
ATOM 858 C CA . PHE A 1 110 ? -10.411 5.127 7.593 1.00 92.81 110 PHE A CA 1
ATOM 859 C C . PHE A 1 110 ?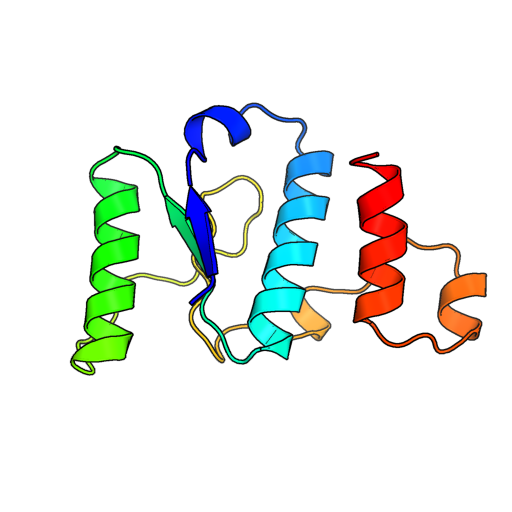 -11.442 6.202 7.217 1.00 92.81 110 PHE A C 1
ATOM 861 O O . PHE A 1 110 ? -11.048 7.253 6.715 1.00 92.81 110 PHE A O 1
ATOM 868 N N . GLU A 1 111 ? -12.724 5.971 7.510 1.00 92.00 111 GLU A N 1
ATOM 869 C CA . GLU A 1 111 ? -13.828 6.909 7.240 1.00 92.00 111 GLU A CA 1
ATOM 870 C C . GLU A 1 111 ? -13.674 8.246 7.990 1.00 92.00 111 GLU A C 1
ATOM 872 O O . GLU A 1 111 ? -14.065 9.287 7.472 1.00 92.00 111 GLU A O 1
ATOM 877 N N . GLU A 1 112 ? -13.029 8.259 9.162 1.00 91.00 112 GLU A N 1
ATOM 878 C CA . GLU A 1 112 ? -12.719 9.501 9.893 1.00 91.00 112 GLU A CA 1
ATOM 879 C C . GLU A 1 112 ? -11.744 10.425 9.135 1.00 91.00 112 GLU A C 1
ATOM 881 O O . GLU A 1 112 ? -11.803 11.645 9.283 1.00 91.00 112 GLU A O 1
ATOM 886 N N . TYR A 1 113 ? -10.845 9.858 8.323 1.00 91.00 113 TYR A N 1
ATOM 887 C CA . TYR A 1 113 ? -9.828 10.609 7.570 1.00 91.00 113 TYR A CA 1
ATOM 888 C C . TYR A 1 113 ? -10.198 10.810 6.096 1.00 91.00 113 TYR A C 1
ATOM 890 O O . TYR A 1 113 ? -9.685 11.729 5.451 1.00 91.00 113 TYR A O 1
ATOM 898 N N . PHE A 1 114 ? -11.053 9.943 5.555 1.00 89.50 114 PHE A N 1
ATOM 899 C CA . PHE A 1 114 ? -11.480 9.929 4.159 1.00 89.50 114 PHE A CA 1
ATOM 900 C C . PHE A 1 114 ? -13.011 9.761 4.094 1.00 89.50 114 PHE A C 1
ATOM 902 O O . PHE A 1 114 ? -13.474 8.639 3.870 1.00 89.50 114 PHE A O 1
ATOM 909 N N . PRO A 1 115 ? -13.779 10.843 4.328 1.00 82.12 115 PRO A N 1
ATOM 910 C CA . PRO A 1 115 ? -15.241 10.822 4.274 1.00 82.12 115 PRO A CA 1
ATOM 911 C C . PRO A 1 115 ? -15.795 10.651 2.853 1.00 82.12 115 PRO A C 1
ATOM 913 O O . PRO A 1 115 ? -15.102 11.038 1.878 1.00 82.12 115 PRO A O 1
#

Organism: NCBI:txid233186

Radius of gyration: 14.83 Å; chains: 1; bounding box: 31×33×39 Å

Sequence (115 aa):
VIVGSKYDAFADKEPELKRVMGRSLRLLAHLNGASLVYTTPDKGQLGSYRALLGHCLFRAPLGKPRVVDHLKPLFVPAGSDSIQEIGMPAVDKRLLEQKLPPLELWRNYFEEYFP

Secondary structure (DSSP, 8-state):
-EEEE-HHHHHTS-HHHHHHHHHHHHHHHHHTT--EEEE-SSHHHHHHHHHHHHHHHH-----S--B--TTS--EE-TTS--HHHH---S--HHHHHTT--HHHHHHHHHHHH--